Protein AF-A0A2M7UJF9-F1 (afdb_monomer)

Mean predicted aligned error: 4.99 Å

Nearest PDB structures (foldseek):
  8g22-assembly1_A  TM=8.470E-01  e=4.816E-01  Streptococcus pneumoniae Taiwan19F-14
  2pv7-assembly1_A  TM=9.093E-01  e=9.170E-01  Haemophilus influenzae
  6aqy-assembly2_D  TM=5.696E-01  e=5.557E-01  Naegleria fowleri
  6aqy-assembly2_C  TM=5.515E-01  e=7.398E-01  Naegleria fowleri
  6aqz-assembly2_D  TM=5.398E-01  e=8.537E-01  Naegleria fowleri

Radius of gyration: 10.72 Å; Cα contacts (8 Å, |Δi|>4): 45; chains: 1; bounding box: 16×21×32 Å

InterPro domains:
  IPR000713 Mur ligase, N-terminal catalytic domain [PF01225] (8-41)
  IPR050061 Peptidoglycan biosynthesis MurCDEF [PTHR43445] (5-41)

Structure (mmCIF, N/CA/C/O backbone):
data_AF-A0A2M7UJF9-F1
#
_entry.id   AF-A0A2M7UJF9-F1
#
loop_
_atom_site.group_PDB
_atom_site.id
_atom_site.type_symbol
_atom_site.label_atom_id
_atom_site.label_alt_id
_atom_site.label_comp_id
_atom_site.label_asym_id
_atom_site.label_entity_id
_atom_site.label_seq_id
_atom_site.pdbx_PDB_ins_code
_atom_site.Cartn_x
_atom_site.Cartn_y
_atom_site.Cartn_z
_atom_site.occupancy
_atom_site.B_iso_or_equiv
_atom_site.auth_seq_id
_atom_site.auth_comp_id
_atom_site.auth_asym_id
_atom_site.auth_atom_id
_atom_site.pdbx_PDB_model_num
ATOM 1 N N . MET A 1 1 ? 2.088 11.854 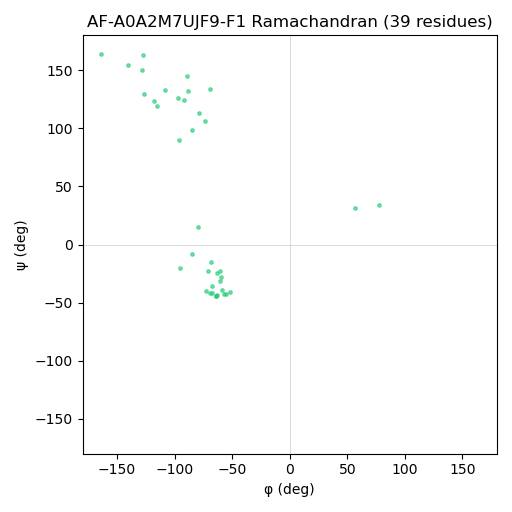14.136 1.00 57.69 1 MET A N 1
ATOM 2 C CA . MET A 1 1 ? 1.006 11.260 13.315 1.00 57.69 1 MET A CA 1
ATOM 3 C C . MET A 1 1 ? 0.950 9.770 13.644 1.00 57.69 1 MET A C 1
ATOM 5 O O . MET A 1 1 ? 1.983 9.124 13.560 1.00 57.69 1 MET A O 1
ATOM 9 N N . ASN A 1 2 ? -0.174 9.236 14.134 1.00 66.44 2 ASN A N 1
ATOM 10 C CA . ASN A 1 2 ? -0.250 7.838 14.591 1.00 66.44 2 ASN A CA 1
ATOM 11 C C . ASN A 1 2 ? -0.533 6.900 13.405 1.00 66.44 2 ASN A C 1
ATOM 13 O O . ASN A 1 2 ? -1.688 6.755 13.005 1.00 6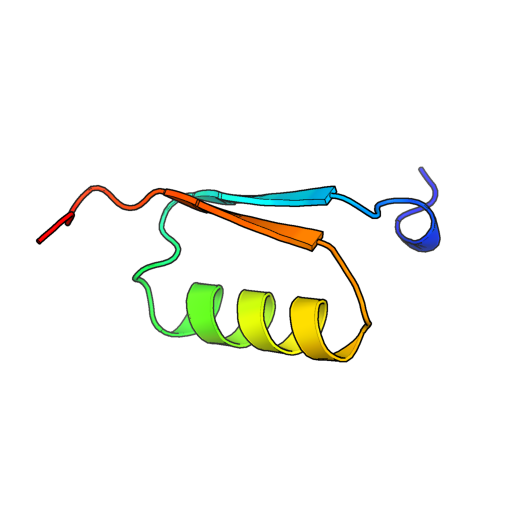6.44 2 ASN A O 1
ATOM 17 N N . LEU A 1 3 ? 0.504 6.255 12.860 1.00 66.25 3 LEU A N 1
ATOM 18 C CA . LEU A 1 3 ? 0.366 5.306 11.744 1.00 66.25 3 LEU A CA 1
ATOM 19 C C . LEU A 1 3 ? -0.556 4.121 12.087 1.00 66.25 3 LEU A C 1
ATOM 21 O O . LEU A 1 3 ? -1.254 3.618 11.213 1.00 66.25 3 LEU A O 1
ATOM 25 N N . ASN A 1 4 ? -0.655 3.739 13.364 1.00 68.62 4 ASN A N 1
ATOM 26 C CA . ASN A 1 4 ? -1.519 2.638 13.806 1.00 68.62 4 ASN A CA 1
ATOM 27 C C . ASN A 1 4 ? -3.018 2.881 13.559 1.00 68.62 4 ASN A C 1
ATOM 29 O O . ASN A 1 4 ? -3.768 1.916 13.413 1.00 68.62 4 ASN A O 1
ATOM 33 N N . LYS A 1 5 ? -3.456 4.146 13.463 1.00 73.88 5 LYS A N 1
ATOM 34 C CA . LYS A 1 5 ? -4.853 4.516 13.164 1.00 73.88 5 LYS A CA 1
ATOM 35 C C . LYS A 1 5 ? -5.177 4.543 11.670 1.00 73.88 5 LYS A C 1
ATOM 37 O O . LYS A 1 5 ? -6.343 4.696 11.312 1.00 73.88 5 LYS A O 1
ATOM 42 N N . LEU A 1 6 ? -4.179 4.409 10.795 1.00 78.69 6 LEU A N 1
ATOM 43 C CA . LEU A 1 6 ? -4.419 4.337 9.360 1.00 78.69 6 LEU A CA 1
ATOM 44 C C . LEU A 1 6 ? -5.006 2.963 9.046 1.00 78.69 6 LEU A C 1
ATOM 46 O O . LEU A 1 6 ? -4.321 1.945 9.123 1.00 78.69 6 LEU A O 1
ATOM 50 N N . ASN A 1 7 ? -6.305 2.945 8.763 1.00 87.00 7 ASN A N 1
ATOM 51 C CA . ASN A 1 7 ? -7.014 1.745 8.328 1.00 87.00 7 ASN A CA 1
ATOM 52 C C . ASN A 1 7 ? -7.112 1.646 6.813 1.00 87.00 7 ASN A C 1
ATOM 54 O O . ASN A 1 7 ? -7.332 0.549 6.327 1.00 87.00 7 ASN A O 1
ATOM 58 N N . LYS A 1 8 ? -6.951 2.751 6.078 1.00 91.88 8 LYS A N 1
ATOM 59 C CA . LYS A 1 8 ? -7.011 2.779 4.615 1.00 91.88 8 LYS A CA 1
ATOM 60 C C . LYS A 1 8 ? -5.671 3.236 4.064 1.00 91.88 8 LYS A C 1
ATOM 62 O O . LYS A 1 8 ? -5.200 4.310 4.429 1.00 91.88 8 LYS A O 1
ATOM 67 N N . ILE A 1 9 ? -5.071 2.415 3.214 1.00 92.50 9 ILE A N 1
ATOM 68 C CA . ILE A 1 9 ? -3.772 2.657 2.591 1.00 92.50 9 ILE A CA 1
ATOM 69 C C . ILE A 1 9 ? -3.958 2.510 1.080 1.00 92.50 9 ILE A C 1
ATOM 71 O O . ILE A 1 9 ? -4.539 1.526 0.622 1.00 92.50 9 ILE A O 1
ATOM 75 N N . HIS A 1 10 ? -3.499 3.497 0.313 1.00 93.44 10 HIS A N 1
ATOM 76 C CA . HIS A 1 10 ? -3.516 3.455 -1.148 1.00 93.44 10 HIS A CA 1
ATOM 77 C C . HIS A 1 10 ? -2.081 3.448 -1.676 1.00 93.44 10 HIS A C 1
ATOM 79 O O . HIS A 1 10 ? -1.329 4.385 -1.409 1.00 93.44 10 HIS A O 1
ATOM 85 N N . PHE A 1 11 ? -1.700 2.398 -2.400 1.00 94.25 11 PHE A N 1
ATOM 86 C CA . PHE A 1 11 ? -0.380 2.275 -3.015 1.00 94.25 11 PHE A CA 1
ATOM 87 C C . PHE A 1 11 ? -0.417 2.701 -4.483 1.00 94.25 11 PHE A C 1
ATOM 89 O O . PHE A 1 11 ? -1.184 2.160 -5.274 1.00 94.25 11 PHE A O 1
ATOM 96 N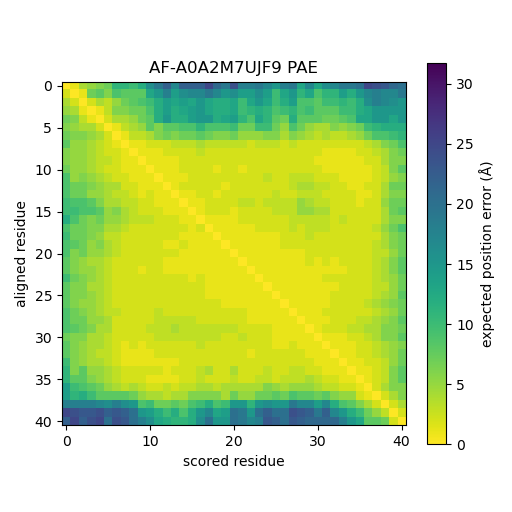 N . ILE A 1 12 ? 0.451 3.639 -4.857 1.00 94.12 12 ILE A N 1
ATOM 97 C CA . ILE A 1 12 ? 0.711 3.992 -6.257 1.00 94.12 12 ILE A CA 1
ATOM 98 C C . ILE A 1 12 ? 1.827 3.084 -6.779 1.00 94.12 12 ILE A C 1
ATOM 100 O O . ILE A 1 12 ? 2.852 2.945 -6.115 1.00 94.12 12 ILE A O 1
ATOM 104 N N . GLY A 1 13 ? 1.643 2.478 -7.950 1.00 93.56 13 GLY A N 1
ATOM 105 C CA . GLY A 1 13 ? 2.586 1.508 -8.512 1.00 93.56 13 GLY A CA 1
ATOM 106 C C . GLY A 1 13 ? 2.484 0.127 -7.860 1.00 93.56 13 GLY A C 1
ATOM 107 O O . GLY A 1 13 ? 3.500 -0.542 -7.658 1.00 93.56 13 GLY A O 1
ATOM 108 N N . ILE A 1 14 ? 1.278 -0.291 -7.450 1.00 94.62 14 ILE A N 1
ATOM 109 C CA . ILE A 1 14 ? 1.089 -1.542 -6.698 1.00 94.62 14 ILE A CA 1
ATOM 110 C C . ILE A 1 14 ? 1.553 -2.785 -7.471 1.00 94.62 14 ILE A C 1
ATOM 112 O O . ILE A 1 14 ? 1.923 -3.774 -6.842 1.00 94.62 14 ILE A O 1
ATOM 116 N N . GLY A 1 15 ? 1.622 -2.724 -8.805 1.00 91.88 15 GLY A N 1
ATOM 117 C CA . GLY A 1 15 ? 2.118 -3.804 -9.659 1.00 91.88 15 GLY A CA 1
ATOM 118 C C . GLY A 1 15 ? 3.622 -4.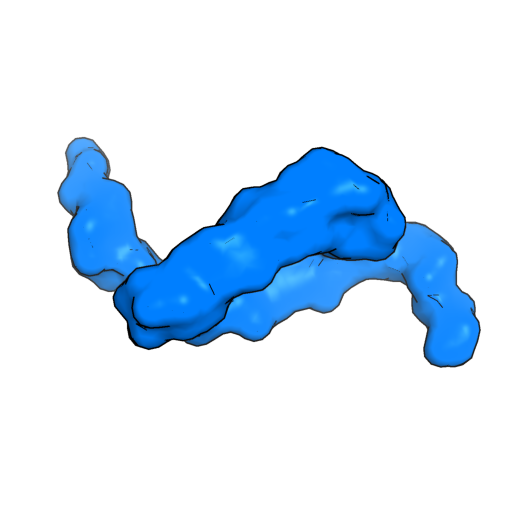071 -9.517 1.00 91.88 15 GLY A C 1
ATOM 119 O O . GLY A 1 15 ? 4.103 -5.129 -9.921 1.00 91.88 15 GLY A O 1
ATOM 120 N N . GLY A 1 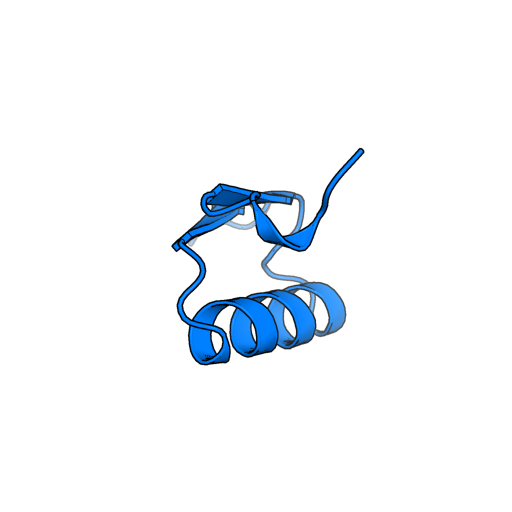16 ? 4.383 -3.155 -8.911 1.00 94.25 16 GLY A N 1
ATOM 121 C CA . GLY A 1 16 ? 5.789 -3.376 -8.585 1.00 94.25 16 GLY A CA 1
ATOM 122 C C . GLY A 1 16 ? 5.967 -4.413 -7.470 1.00 94.25 16 GLY A C 1
ATOM 123 O O . GLY A 1 16 ? 5.343 -4.313 -6.416 1.00 94.25 16 GLY A O 1
ATOM 124 N N . ILE A 1 17 ? 6.886 -5.368 -7.652 1.00 93.81 17 ILE A N 1
ATOM 125 C CA . ILE A 1 17 ? 7.121 -6.484 -6.712 1.00 93.81 17 ILE A CA 1
ATOM 126 C C . ILE A 1 17 ? 7.340 -6.040 -5.255 1.00 93.81 17 ILE A C 1
ATOM 128 O O . ILE A 1 17 ? 6.799 -6.647 -4.333 1.00 93.81 17 ILE A O 1
ATOM 132 N N . GLY A 1 18 ? 8.082 -4.951 -5.032 1.00 95.50 18 GLY A N 1
ATOM 133 C CA . GLY A 1 18 ? 8.320 -4.424 -3.686 1.00 95.50 18 GLY A CA 1
ATOM 134 C C . GLY A 1 18 ? 7.061 -3.830 -3.052 1.00 95.50 18 GLY A C 1
ATOM 135 O O . GLY A 1 18 ? 6.772 -4.078 -1.884 1.00 95.50 18 GLY A O 1
ATOM 136 N N . ILE A 1 19 ? 6.278 -3.090 -3.835 1.00 95.12 19 ILE A N 1
ATOM 137 C CA . ILE A 1 19 ? 5.066 -2.419 -3.354 1.00 95.12 19 ILE A CA 1
ATOM 138 C C . ILE A 1 19 ? 3.969 -3.454 -3.097 1.00 95.12 19 ILE A C 1
ATOM 140 O O . ILE A 1 19 ? 3.324 -3.409 -2.054 1.00 95.12 19 ILE A O 1
ATOM 144 N N . SER A 1 20 ? 3.840 -4.452 -3.971 1.00 94.25 20 SER A N 1
ATOM 145 C CA . SER A 1 20 ? 2.999 -5.633 -3.760 1.00 94.25 20 SER A CA 1
ATOM 146 C C . SER A 1 20 ? 3.336 -6.381 -2.463 1.00 94.25 20 SER A C 1
ATOM 148 O O . SER A 1 20 ? 2.430 -6.763 -1.722 1.00 94.25 20 SER A O 1
ATOM 150 N N . ALA A 1 21 ? 4.622 -6.569 -2.140 1.00 96.62 21 ALA A N 1
ATOM 151 C CA . ALA A 1 21 ? 5.032 -7.240 -0.903 1.00 96.62 21 ALA A CA 1
ATOM 152 C C . ALA A 1 21 ? 4.600 -6.456 0.349 1.00 96.62 21 ALA A C 1
ATOM 154 O O . ALA A 1 21 ? 4.041 -7.030 1.286 1.00 96.62 21 ALA A O 1
ATOM 155 N N . VAL A 1 22 ? 4.796 -5.134 0.342 1.00 94.50 22 VAL A N 1
ATOM 156 C CA . VAL A 1 22 ? 4.371 -4.261 1.447 1.00 94.50 22 VAL A CA 1
ATOM 157 C C . VAL A 1 22 ? 2.844 -4.199 1.543 1.00 94.50 22 VAL A C 1
ATOM 159 O O . VAL A 1 22 ? 2.296 -4.305 2.639 1.00 94.50 22 VAL A O 1
ATOM 162 N N . ALA A 1 23 ? 2.140 -4.099 0.413 1.00 95.31 23 ALA A N 1
ATOM 163 C CA . ALA A 1 23 ? 0.681 -4.134 0.353 1.00 95.31 23 ALA A CA 1
ATOM 164 C C . ALA A 1 23 ? 0.118 -5.424 0.963 1.00 9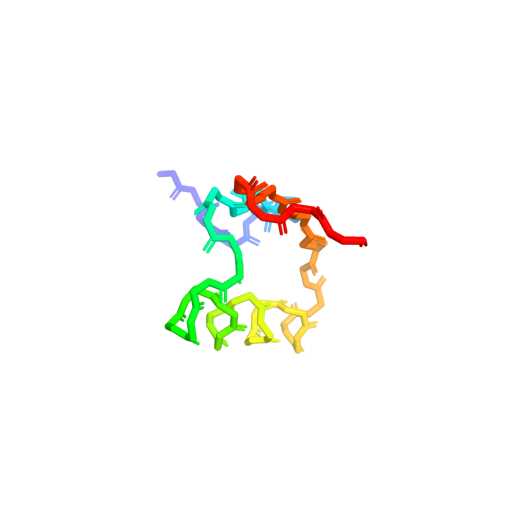5.31 23 ALA A C 1
ATOM 166 O O . ALA A 1 23 ? -0.821 -5.372 1.759 1.00 95.31 23 ALA A O 1
ATOM 167 N N . LYS A 1 24 ? 0.740 -6.571 0.669 1.00 95.06 24 LYS A N 1
ATOM 168 C CA . LYS A 1 24 ? 0.360 -7.857 1.257 1.00 95.06 24 LYS A CA 1
ATOM 169 C C . LYS A 1 24 ? 0.570 -7.884 2.769 1.00 95.06 24 LYS A C 1
ATOM 171 O O . LYS A 1 24 ? -0.334 -8.285 3.489 1.00 95.06 24 LYS A O 1
ATOM 176 N N . MET A 1 25 ? 1.700 -7.381 3.267 1.00 94.75 25 MET A N 1
ATOM 177 C CA . MET A 1 25 ? 1.937 -7.271 4.712 1.00 94.75 25 MET A CA 1
ATOM 178 C C . MET A 1 25 ? 0.872 -6.407 5.409 1.00 94.75 25 MET A C 1
ATOM 180 O O . MET A 1 25 ? 0.423 -6.737 6.503 1.00 94.75 25 MET A O 1
ATOM 184 N N . MET A 1 26 ? 0.430 -5.318 4.776 1.00 93.31 26 MET A N 1
ATOM 185 C CA . MET A 1 26 ? -0.624 -4.464 5.333 1.00 93.31 26 MET A CA 1
ATOM 186 C C . MET A 1 26 ? -1.988 -5.167 5.376 1.00 93.31 26 MET A C 1
ATOM 188 O O . MET A 1 26 ? -2.729 -4.980 6.342 1.00 93.31 26 MET A O 1
ATOM 192 N N . LEU A 1 27 ? -2.304 -6.008 4.387 1.00 92.56 27 LEU A N 1
ATOM 193 C CA . LEU A 1 27 ? -3.505 -6.851 4.410 1.00 92.56 27 LEU A CA 1
ATOM 194 C C . LEU A 1 27 ? -3.474 -7.855 5.574 1.00 92.56 27 LEU A C 1
ATOM 196 O O . LEU A 1 27 ? -4.469 -7.972 6.286 1.00 92.56 27 LEU A O 1
ATOM 200 N N . GLU A 1 28 ? -2.332 -8.504 5.830 1.00 95.00 28 GLU A N 1
ATOM 201 C CA . GLU A 1 28 ? -2.158 -9.420 6.977 1.00 95.00 28 GLU A CA 1
ATOM 202 C C . GLU A 1 28 ? -2.362 -8.706 8.327 1.00 95.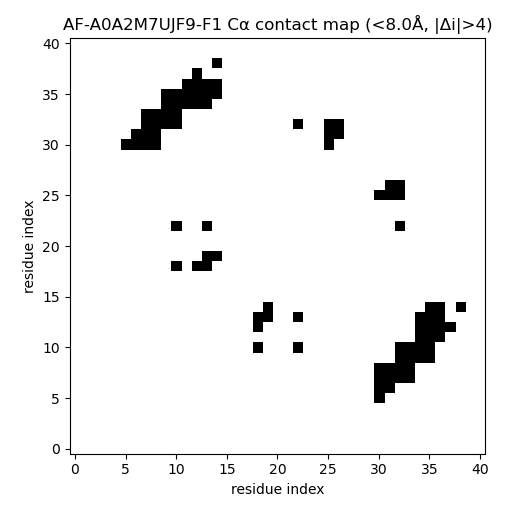00 28 GLU A C 1
ATOM 204 O O . GLU A 1 28 ? -2.882 -9.271 9.288 1.00 95.00 28 GLU A O 1
ATOM 209 N N . LEU A 1 29 ? -2.029 -7.414 8.394 1.00 92.00 29 LEU A N 1
ATOM 210 C CA . LEU A 1 29 ? -2.286 -6.552 9.553 1.00 92.00 29 LEU A CA 1
ATOM 211 C C . LEU A 1 29 ? -3.740 -6.038 9.626 1.00 92.00 29 LEU A C 1
ATOM 213 O O . LEU A 1 29 ? -4.023 -5.103 10.379 1.00 92.00 29 LEU A O 1
ATOM 217 N N . ASN A 1 30 ? -4.663 -6.633 8.859 1.00 91.38 30 ASN A N 1
ATOM 218 C CA . ASN A 1 30 ? -6.077 -6.255 8.757 1.00 91.38 30 ASN A CA 1
ATOM 219 C C . ASN A 1 30 ? -6.293 -4.787 8.347 1.00 91.38 30 ASN A C 1
ATOM 221 O O . ASN A 1 30 ? -7.265 -4.140 8.751 1.00 91.38 30 ASN A O 1
ATOM 225 N N . LYS A 1 31 ? -5.380 -4.228 7.544 1.00 91.88 31 LYS A N 1
ATOM 226 C CA . LYS A 1 31 ? -5.538 -2.892 6.962 1.00 91.88 31 LYS A CA 1
ATOM 227 C C . LYS A 1 31 ? -6.259 -2.988 5.621 1.00 91.88 31 LYS A C 1
ATOM 229 O O . LYS A 1 31 ? -6.065 -3.926 4.856 1.00 91.88 31 LYS A O 1
ATOM 234 N N . GLN A 1 32 ? -7.078 -1.990 5.311 1.00 94.31 32 GLN A N 1
ATOM 235 C CA . GLN A 1 32 ? -7.732 -1.864 4.016 1.00 94.31 32 GLN A CA 1
ATOM 236 C C . GLN A 1 32 ? -6.731 -1.296 3.011 1.00 94.31 32 GLN A C 1
ATOM 238 O O . GLN A 1 32 ? -6.308 -0.143 3.121 1.00 94.31 32 GLN A O 1
ATOM 243 N N . VAL A 1 33 ? -6.353 -2.117 2.037 1.00 94.50 33 VAL A N 1
ATOM 244 C CA . VAL A 1 33 ? -5.379 -1.754 1.012 1.00 94.50 33 VAL A CA 1
ATOM 245 C C . VAL A 1 33 ? -6.084 -1.567 -0.323 1.00 94.50 33 VAL A C 1
ATOM 247 O O . VAL A 1 33 ? -6.902 -2.382 -0.734 1.00 94.50 33 VAL A O 1
ATOM 250 N N . THR A 1 34 ? -5.759 -0.473 -0.994 1.00 95.06 34 THR A N 1
ATOM 251 C CA . THR A 1 34 ? -6.134 -0.187 -2.380 1.00 95.06 34 THR A CA 1
ATOM 252 C C . THR A 1 34 ? -4.865 0.175 -3.142 1.00 95.06 34 THR A C 1
ATOM 254 O O . THR A 1 34 ? -3.842 0.491 -2.529 1.00 95.06 34 THR A O 1
ATOM 257 N N . GLY A 1 35 ? -4.894 0.143 -4.467 1.00 93.19 35 GLY A N 1
ATOM 258 C CA . GLY A 1 35 ? -3.753 0.604 -5.237 1.00 93.19 35 GLY A CA 1
ATOM 259 C C . GLY A 1 35 ? -4.091 0.858 -6.688 1.00 93.19 35 GLY A C 1
ATOM 260 O O . GLY A 1 35 ? -5.140 0.437 -7.167 1.00 93.19 35 GLY A O 1
ATOM 261 N N . SER A 1 36 ? -3.202 1.580 -7.346 1.00 94.12 36 SER A N 1
ATOM 262 C CA . SER A 1 36 ? -3.238 1.852 -8.777 1.00 94.12 36 SER A CA 1
ATOM 263 C C . SER A 1 36 ? -1.887 1.493 -9.380 1.00 94.12 36 SER A C 1
ATOM 265 O O . SER A 1 36 ? -0.854 1.560 -8.708 1.00 94.12 36 SER A O 1
ATOM 267 N N . ASP A 1 37 ? -1.887 1.096 -10.643 1.00 92.94 37 ASP A N 1
ATOM 268 C CA . ASP A 1 37 ? -0.683 0.905 -11.439 1.00 92.94 37 ASP A CA 1
ATOM 269 C C . ASP A 1 37 ? -0.954 1.417 -12.855 1.00 92.94 37 ASP A C 1
ATOM 271 O O . ASP A 1 37 ? -2.104 1.473 -13.278 1.00 92.94 37 ASP A O 1
ATOM 275 N N . LEU A 1 38 ? 0.088 1.822 -13.584 1.00 85.00 38 LEU A N 1
ATOM 276 C CA . LEU A 1 38 ? -0.080 2.264 -14.973 1.00 85.00 38 LEU A CA 1
ATOM 277 C C . LEU A 1 38 ? -0.402 1.091 -15.906 1.00 85.00 38 LEU A C 1
ATOM 279 O O . LEU A 1 38 ? -0.924 1.302 -16.999 1.00 85.00 38 LEU A O 1
ATOM 283 N N . ARG A 1 39 ? -0.049 -0.136 -15.507 1.00 69.75 39 ARG A N 1
ATOM 284 C CA . ARG A 1 39 ? -0.398 -1.353 -16.235 1.00 69.75 39 ARG A CA 1
ATOM 285 C C . ARG A 1 39 ? -1.657 -1.962 -15.634 1.00 69.75 39 ARG A C 1
ATOM 287 O O . ARG A 1 39 ? -1.582 -2.804 -14.746 1.00 69.75 39 ARG A O 1
ATOM 294 N N . GLU A 1 40 ? -2.802 -1.550 -16.154 1.00 62.91 40 GLU A N 1
ATOM 295 C CA . GLU A 1 40 ? -4.058 -2.280 -15.995 1.00 62.91 40 GLU A CA 1
ATOM 296 C C . GLU A 1 40 ? -4.199 -3.232 -17.197 1.00 62.91 40 GLU A C 1
ATOM 298 O O . GLU A 1 40 ? -4.067 -2.813 -18.349 1.00 62.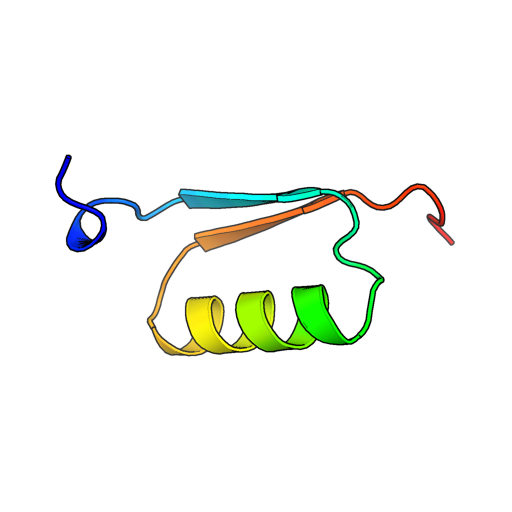91 40 GLU A O 1
ATOM 303 N N . SER A 1 41 ? -4.367 -4.532 -16.940 1.00 56.53 41 SER A N 1
ATOM 304 C CA . SER A 1 41 ? -4.823 -5.526 -17.926 1.00 56.53 41 SER A CA 1
ATOM 305 C C . SER A 1 41 ? -6.193 -6.027 -17.523 1.00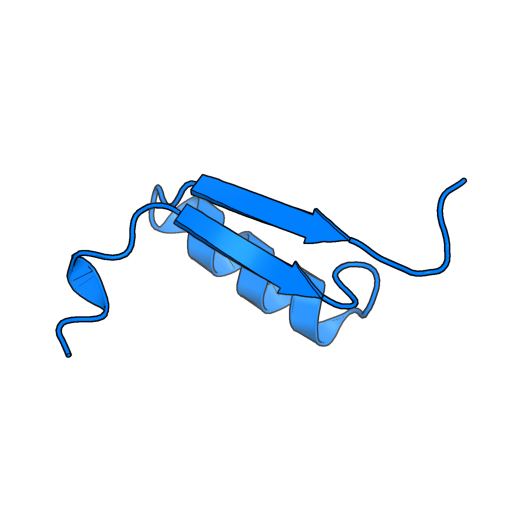 56.53 41 SER A C 1
ATOM 307 O O . SER A 1 41 ? -6.397 -6.193 -16.299 1.00 56.53 41 SER A O 1
#

Sequence (41 aa):
MNLNKLNKIHFIGIGGIGISAVAKMMLELNKQVTGSDLRES

Solvent-accessible surface area (backbone atoms only — not comparable to full-atom values): 2574 Å² total; per-residue (Å²): 133,70,68,88,74,59,49,72,46,74,37,81,46,33,82,39,72,70,47,37,52,52,51,50,54,40,44,77,70,73,30,46,71,49,65,45,47,94,79,78,129

Organism: NCBI:txid1974797

Secondary structure (DSSP, 8-state):
--GGG--EEEEETTTSHHHHHHHHHHHHTT-EEEEE-S---

pLDDT: mean 87.52, std 11.63, range [56.53, 96.62]

Foldseek 3Di:
DDPVPQQEEEEEQCVDPVNVVVQVVCVVVVGHYHYDYPDDD